Protein AF-S0GG63-F1 (afdb_monomer)

Radius of gyration: 18.56 Å; Cα contacts (8 Å, |Δi|>4): 82; chains: 1; bounding box: 42×32×47 Å

pLDDT: mean 86.57, std 8.96, range [47.75, 96.44]

Mean predicted aligned error: 7.06 Å

Solvent-accessible surface area (backbone atoms only — not comparable to full-atom values): 6700 Å² total; per-residue (Å²): 111,64,73,58,54,51,51,45,51,52,54,50,49,48,25,70,75,64,75,51,64,55,73,68,55,46,54,50,44,51,52,50,50,54,54,49,26,67,75,67,76,39,93,46,91,48,82,90,59,28,47,76,47,59,67,91,50,46,56,63,51,26,30,55,51,26,53,51,50,50,52,48,28,72,76,68,67,54,81,69,92,46,59,68,61,48,52,45,63,62,40,39,39,64,77,59,55,71,68,61,46,48,55,34,25,72,50,50,72,69,39,60,77,68,76,105

Sequence (116 aa):
MDVLCDEIKRLRGMREESGCLSRSNERKLKVCKLRLQGLLGAVVLFPEDRLHIPAKEHMQLAFYMGELNNRLKEHFGEINDGKLLALLFDIFEFEVSRGTFLRYYYMSEDEKENGK

Structure (mmCIF, N/CA/C/O backbone):
data_AF-S0GG63-F1
#
_entry.id   AF-S0GG63-F1
#
loop_
_atom_site.group_PDB
_atom_site.id
_atom_site.type_symbol
_atom_site.label_atom_id
_atom_site.label_alt_id
_atom_site.label_comp_id
_atom_site.label_asym_id
_atom_site.label_entity_id
_atom_site.label_seq_id
_atom_site.pdbx_PDB_ins_code
_atom_site.Cartn_x
_atom_site.Cartn_y
_atom_site.Cartn_z
_atom_site.occupancy
_atom_site.B_iso_or_equiv
_atom_site.auth_seq_id
_atom_site.auth_comp_id
_atom_site.auth_asym_id
_atom_site.auth_atom_id
_atom_site.pdbx_PDB_model_num
ATOM 1 N N . MET A 1 1 ? -5.701 -17.266 16.339 1.00 79.06 1 MET A N 1
ATOM 2 C CA . MET A 1 1 ? -5.761 -16.260 15.257 1.00 79.06 1 MET A CA 1
ATOM 3 C C . MET A 1 1 ? -7.156 -15.666 15.171 1.00 79.06 1 MET A C 1
ATOM 5 O O . MET A 1 1 ? -7.266 -14.451 15.206 1.00 79.06 1 MET A O 1
ATOM 9 N N . ASP A 1 2 ? -8.200 -16.495 15.199 1.00 86.31 2 ASP A N 1
ATOM 10 C CA . ASP A 1 2 ? -9.603 -16.063 15.063 1.00 86.31 2 ASP A CA 1
ATOM 11 C C . ASP A 1 2 ? -10.025 -14.996 16.078 1.00 86.31 2 ASP A C 1
ATOM 13 O O . ASP A 1 2 ? -10.445 -13.918 15.680 1.00 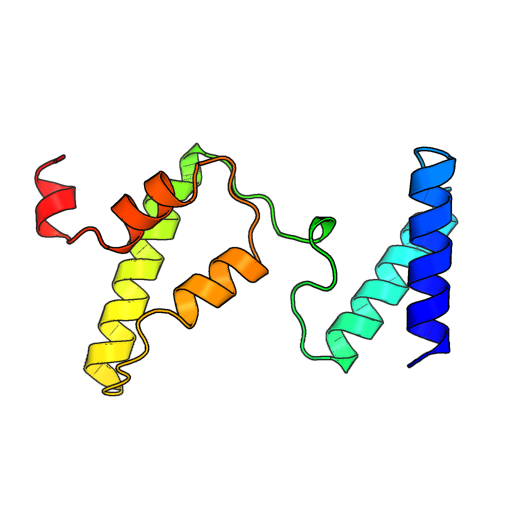86.31 2 ASP A O 1
ATOM 17 N N . VAL A 1 3 ? -9.739 -15.199 17.369 1.00 91.06 3 VAL A N 1
ATOM 18 C CA . VAL A 1 3 ? -10.027 -14.207 18.430 1.00 91.06 3 VAL A CA 1
ATOM 19 C C . VAL A 1 3 ? -9.389 -12.834 18.155 1.00 91.06 3 VAL A C 1
ATOM 21 O O . VAL A 1 3 ? -9.965 -11.796 18.471 1.00 91.06 3 VAL A O 1
ATOM 24 N N . LEU A 1 4 ? -8.189 -12.810 17.563 1.00 92.56 4 LEU A N 1
ATOM 25 C CA . LEU A 1 4 ? -7.495 -11.567 17.219 1.00 92.56 4 LEU A CA 1
ATOM 26 C C . LEU A 1 4 ? -8.156 -10.883 16.017 1.00 92.56 4 LEU A C 1
ATOM 28 O O . LEU A 1 4 ? -8.351 -9.669 16.034 1.00 92.56 4 LEU A O 1
ATOM 32 N N . CYS A 1 5 ? -8.513 -11.660 14.994 1.00 91.50 5 CYS A N 1
ATOM 33 C CA . CYS A 1 5 ? -9.220 -11.173 13.814 1.00 91.50 5 CYS A CA 1
ATOM 34 C C . CYS A 1 5 ? -10.611 -10.632 14.170 1.00 91.50 5 CYS A C 1
ATOM 36 O O . CYS A 1 5 ? -10.987 -9.566 13.685 1.00 91.50 5 CYS A O 1
ATOM 38 N N . ASP A 1 6 ? -11.347 -11.321 15.040 1.00 94.69 6 ASP A N 1
ATOM 39 C CA . ASP A 1 6 ? -12.683 -10.918 15.482 1.00 94.69 6 ASP A CA 1
ATOM 40 C C . ASP A 1 6 ? -12.637 -9.624 16.293 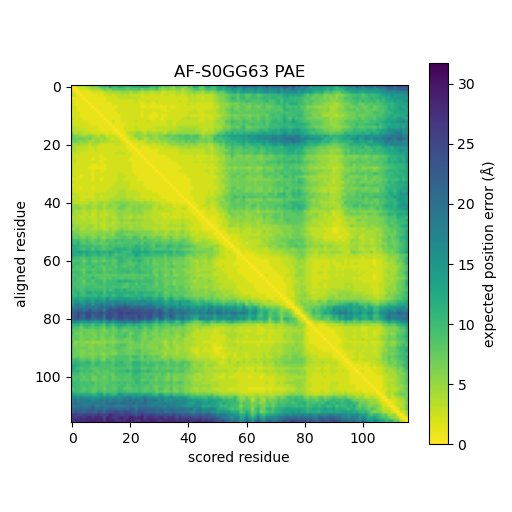1.00 94.69 6 ASP A C 1
ATOM 42 O O . ASP A 1 6 ? -13.441 -8.721 16.064 1.00 94.69 6 ASP A O 1
ATOM 46 N N . GLU A 1 7 ? -11.643 -9.471 17.170 1.00 96.00 7 GLU A N 1
ATOM 47 C CA . GLU A 1 7 ? -11.468 -8.231 17.926 1.00 96.00 7 GLU A CA 1
ATOM 48 C C . GLU A 1 7 ? -11.112 -7.046 17.016 1.00 96.00 7 GLU A C 1
ATOM 50 O O . GLU A 1 7 ? -11.627 -5.943 17.206 1.00 96.00 7 GLU A O 1
ATOM 55 N N . ILE A 1 8 ? -10.279 -7.261 15.992 1.00 95.19 8 ILE A N 1
ATOM 56 C CA . ILE A 1 8 ? -9.979 -6.233 14.986 1.00 95.19 8 ILE A CA 1
ATOM 57 C C . ILE A 1 8 ? -11.242 -5.858 14.208 1.00 95.19 8 ILE A C 1
ATOM 59 O O . ILE A 1 8 ? -11.515 -4.668 14.051 1.00 95.19 8 ILE A O 1
ATOM 63 N N . LYS A 1 9 ? -12.025 -6.840 13.740 1.00 94.56 9 LYS A N 1
ATOM 64 C CA . LYS A 1 9 ? -13.288 -6.597 13.024 1.00 94.56 9 LYS A CA 1
ATOM 65 C C . LYS A 1 9 ? -14.273 -5.817 13.888 1.00 94.56 9 LYS A C 1
ATOM 67 O O . LYS A 1 9 ? -14.814 -4.822 13.422 1.00 94.56 9 LYS A O 1
ATOM 72 N N . ARG A 1 10 ? -14.440 -6.206 15.155 1.00 95.88 10 ARG A N 1
ATOM 73 C CA . ARG A 1 10 ? -15.307 -5.517 16.120 1.00 95.88 10 ARG A CA 1
ATOM 74 C C . ARG A 1 10 ? -14.898 -4.055 16.295 1.00 95.88 10 ARG A C 1
ATOM 76 O O . ARG A 1 10 ? -15.738 -3.169 16.202 1.00 95.88 10 ARG A O 1
ATOM 83 N N . LEU A 1 11 ? -13.610 -3.789 16.520 1.00 96.00 11 LEU A N 1
ATOM 84 C CA . LEU A 1 11 ? -13.095 -2.428 16.698 1.00 96.00 11 LEU A CA 1
ATOM 85 C C . LEU A 1 11 ? -13.201 -1.587 15.416 1.00 96.00 11 LEU A C 1
ATOM 87 O O . LEU A 1 11 ? -13.491 -0.397 15.499 1.00 96.00 11 LEU A O 1
ATOM 91 N N . ARG A 1 12 ? -12.992 -2.182 14.235 1.00 94.44 12 ARG A N 1
ATOM 92 C CA . ARG A 1 12 ? -13.200 -1.495 12.949 1.00 94.44 12 ARG A CA 1
ATOM 93 C C . ARG A 1 12 ? -14.677 -1.162 12.728 1.00 94.44 12 ARG A C 1
ATOM 95 O O . ARG A 1 12 ? -14.969 -0.008 12.446 1.00 94.44 12 ARG A O 1
ATOM 102 N N . GLY A 1 13 ? -15.582 -2.109 12.978 1.00 94.06 13 GLY A N 1
ATOM 103 C CA . GLY A 1 13 ? -17.030 -1.891 12.889 1.00 94.06 13 GLY A CA 1
ATOM 104 C C . GLY A 1 13 ? -17.514 -0.783 13.825 1.00 94.06 13 GLY A C 1
ATOM 105 O O . GLY A 1 13 ? -18.192 0.136 13.388 1.00 94.06 13 GLY A O 1
ATOM 106 N N . MET A 1 14 ? -17.047 -0.766 15.080 1.00 95.00 14 MET A N 1
ATOM 107 C CA . MET A 1 14 ? -17.351 0.333 16.009 1.00 95.00 14 MET A CA 1
ATOM 108 C C . MET A 1 14 ? -16.924 1.707 15.465 1.00 95.00 14 MET A C 1
ATOM 110 O O . MET A 1 14 ? -17.629 2.696 15.658 1.00 95.00 14 MET A O 1
ATOM 114 N N . ARG A 1 15 ? -15.762 1.782 14.798 1.00 93.31 15 ARG A N 1
ATOM 115 C CA . ARG A 1 15 ? -15.268 3.020 14.177 1.00 93.31 15 ARG A CA 1
ATOM 116 C C . ARG A 1 15 ? -16.134 3.441 12.993 1.00 93.31 15 ARG A C 1
ATOM 118 O O . ARG A 1 15 ? -16.370 4.630 12.829 1.00 93.31 15 ARG A O 1
ATOM 125 N N . GLU A 1 16 ? -16.565 2.487 12.176 1.00 91.62 16 GLU A N 1
ATOM 126 C CA . GLU A 1 16 ? -17.435 2.728 11.019 1.00 91.62 16 GLU A CA 1
ATOM 127 C C . GLU A 1 16 ? -18.826 3.210 11.456 1.00 91.62 16 GLU A C 1
ATOM 129 O O . GLU A 1 16 ? -19.346 4.163 10.887 1.00 91.62 16 GLU A O 1
ATOM 134 N N . GLU A 1 17 ? -19.387 2.623 12.515 1.00 92.81 17 GLU A N 1
ATOM 135 C CA . GLU A 1 17 ? -20.697 2.995 13.065 1.00 92.81 17 GLU A CA 1
ATOM 136 C C . GLU A 1 17 ? -20.686 4.361 13.766 1.00 92.81 17 GLU A C 1
ATOM 138 O O . GLU A 1 17 ? -21.607 5.158 13.601 1.00 92.81 17 GLU A O 1
ATOM 143 N N . SER A 1 18 ? -19.657 4.635 14.574 1.00 90.62 18 SER A N 1
ATOM 144 C CA . SER A 1 18 ? -19.599 5.836 15.427 1.00 90.62 18 SER A CA 1
ATOM 145 C C . SER A 1 18 ? -18.767 6.980 14.834 1.00 90.62 18 SER A C 1
ATOM 147 O O . SER A 1 18 ? -18.670 8.047 15.437 1.00 90.62 18 SER A O 1
ATOM 149 N N . GLY A 1 19 ? -18.100 6.764 13.697 1.00 90.12 19 GLY A N 1
ATOM 150 C CA . GLY A 1 19 ? -17.159 7.700 13.068 1.00 90.12 19 GLY A CA 1
ATOM 151 C C . GLY A 1 19 ? -15.810 7.841 13.789 1.00 90.12 19 GLY A C 1
ATOM 152 O O . GLY A 1 19 ? -14.816 8.229 13.177 1.00 90.12 19 GLY A O 1
ATOM 153 N N . CYS A 1 20 ? -15.733 7.505 15.079 1.00 90.75 20 CYS A N 1
ATOM 154 C CA . CYS A 1 20 ? -14.501 7.538 15.862 1.00 90.75 20 CYS A CA 1
ATOM 155 C C . CYS A 1 20 ? -14.433 6.399 16.888 1.00 90.75 20 CYS A C 1
ATOM 157 O O . CYS A 1 20 ? -15.434 5.780 17.248 1.00 90.75 20 CYS A O 1
ATOM 159 N N . LEU A 1 21 ? -13.222 6.118 17.372 1.00 93.25 21 LEU A N 1
ATOM 160 C CA . LEU A 1 21 ? -12.994 5.215 18.495 1.00 93.25 21 LEU A CA 1
ATOM 161 C C . LEU A 1 21 ? -12.554 6.006 19.721 1.00 93.25 21 LEU A C 1
ATOM 163 O O . LEU A 1 21 ? -11.916 7.052 19.627 1.00 93.25 21 LEU A O 1
ATOM 167 N N . SER A 1 22 ? -12.835 5.464 20.906 1.00 94.56 22 SER A N 1
ATOM 168 C CA . SER A 1 22 ? -12.180 5.954 22.116 1.00 94.56 22 SER A CA 1
ATOM 169 C C . SER A 1 22 ? -10.666 5.737 22.011 1.00 94.56 22 SER A C 1
ATOM 171 O O . SER A 1 22 ? -10.216 4.735 21.453 1.00 94.56 22 SER A O 1
ATOM 173 N N . ARG A 1 23 ? -9.863 6.614 22.628 1.00 95.50 23 ARG A N 1
ATOM 174 C CA . ARG A 1 23 ? -8.387 6.495 22.643 1.00 95.50 23 ARG A CA 1
ATOM 175 C C . ARG A 1 23 ? -7.896 5.109 23.083 1.00 95.50 23 ARG A C 1
ATOM 177 O O . ARG A 1 23 ? -6.895 4.602 22.581 1.00 95.50 23 ARG A O 1
ATOM 184 N N . SER A 1 24 ? -8.600 4.489 24.033 1.00 95.38 24 SER A N 1
ATOM 185 C CA . SER A 1 24 ? -8.295 3.132 24.504 1.00 95.38 24 SER A CA 1
ATOM 186 C C . SER A 1 24 ? -8.517 2.092 23.401 1.00 95.38 24 SER A C 1
ATOM 188 O O . SER A 1 24 ? -7.644 1.262 23.141 1.00 95.38 24 SER A O 1
ATOM 190 N N . ASN A 1 25 ? -9.646 2.183 22.696 1.00 95.88 25 ASN A N 1
ATOM 191 C CA . ASN A 1 25 ? -9.976 1.290 21.589 1.00 95.88 25 ASN A CA 1
ATOM 192 C C . ASN A 1 25 ? -9.072 1.509 20.371 1.00 95.88 25 ASN A C 1
ATOM 194 O O . ASN A 1 25 ? -8.694 0.530 19.736 1.00 95.88 25 ASN A O 1
ATOM 198 N N . GLU A 1 26 ? -8.654 2.742 20.079 1.00 94.94 26 GLU A N 1
ATOM 199 C CA . GLU A 1 26 ? -7.647 3.020 19.044 1.00 94.94 26 GLU A CA 1
ATOM 200 C C . GLU A 1 26 ? -6.313 2.349 19.369 1.00 94.94 26 GLU A C 1
ATOM 202 O O . GLU A 1 26 ? -5.731 1.655 18.532 1.00 94.94 26 GLU A O 1
ATOM 207 N N . ARG A 1 27 ? -5.841 2.500 20.613 1.00 95.81 27 ARG A N 1
ATOM 208 C CA . ARG A 1 27 ? -4.607 1.854 21.066 1.00 95.81 27 ARG A CA 1
ATOM 209 C C . ARG A 1 27 ? -4.725 0.335 20.994 1.00 95.81 27 ARG A C 1
ATOM 211 O O . ARG A 1 27 ? -3.789 -0.321 20.539 1.00 95.81 27 ARG A O 1
ATOM 218 N N . LYS A 1 28 ? -5.871 -0.220 21.399 1.00 96.44 28 LYS A N 1
ATOM 219 C CA . LYS A 1 28 ? -6.151 -1.657 21.308 1.00 96.44 28 LYS A CA 1
ATOM 220 C C . LYS A 1 28 ? -6.131 -2.133 19.856 1.00 96.44 28 LYS A C 1
ATOM 222 O O . LYS A 1 28 ? -5.427 -3.091 19.554 1.00 96.44 28 LYS A O 1
ATOM 227 N N . LEU A 1 29 ? -6.812 -1.422 18.956 1.00 95.06 29 LEU A N 1
ATOM 228 C CA . 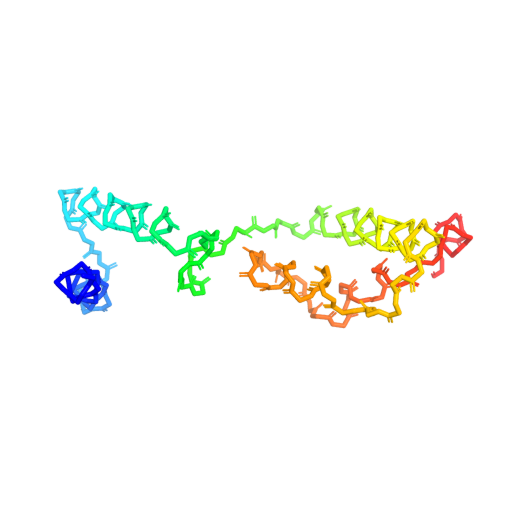LEU A 1 29 ? -6.844 -1.729 17.526 1.00 95.06 29 LEU A CA 1
ATOM 229 C C . LEU A 1 29 ? -5.433 -1.729 16.930 1.00 95.06 29 LEU A C 1
ATOM 231 O O . LEU A 1 29 ? -5.058 -2.687 16.258 1.00 95.06 29 LEU A O 1
ATOM 235 N N . LYS A 1 30 ? -4.622 -0.709 17.237 1.00 93.25 30 LYS A N 1
ATOM 236 C CA . LYS A 1 30 ? -3.229 -0.617 16.780 1.00 93.25 30 LYS A CA 1
ATOM 237 C C . LYS A 1 30 ? -2.388 -1.807 17.250 1.00 93.25 30 LYS A C 1
ATOM 239 O O . LYS A 1 30 ? -1.686 -2.411 16.446 1.00 93.25 30 LYS A O 1
ATOM 244 N N . VAL A 1 31 ? -2.472 -2.170 18.532 1.00 95.38 31 VAL A N 1
ATOM 245 C CA . VAL A 1 31 ? -1.730 -3.315 19.091 1.00 95.38 31 VAL A CA 1
ATOM 246 C C . VAL A 1 31 ? -2.178 -4.631 18.454 1.00 95.38 31 VAL A C 1
ATOM 248 O O . VAL A 1 31 ? -1.338 -5.458 18.100 1.00 95.38 31 VAL A O 1
ATOM 251 N N . CYS A 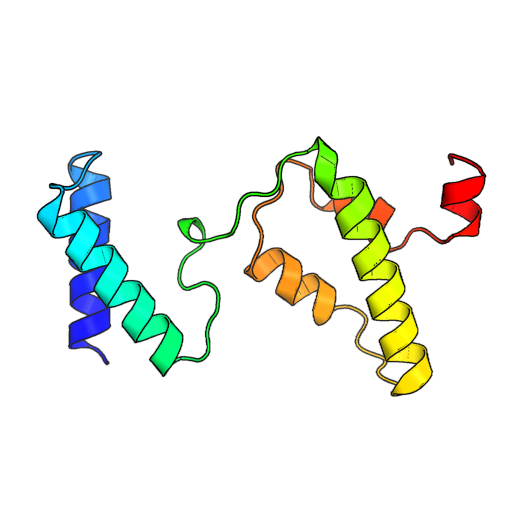1 32 ? -3.485 -4.824 18.272 1.00 94.75 32 CYS A N 1
ATOM 252 C CA . CYS A 1 32 ? -4.019 -6.018 17.627 1.00 94.75 32 CYS A CA 1
ATOM 253 C C . CYS A 1 32 ? -3.544 -6.141 16.172 1.00 94.75 32 CYS A C 1
ATOM 255 O O . CYS A 1 32 ? -3.083 -7.214 15.784 1.00 94.75 32 CYS A O 1
ATOM 257 N N . LYS A 1 33 ? -3.591 -5.048 15.395 1.00 93.38 33 LYS A N 1
ATOM 258 C CA . LYS A 1 33 ? -3.087 -5.009 14.014 1.00 93.38 33 LYS A CA 1
ATOM 259 C C . LYS A 1 33 ? -1.591 -5.327 13.945 1.00 93.38 33 LYS A C 1
ATOM 261 O O . LYS A 1 33 ? -1.216 -6.224 13.202 1.00 93.38 33 LYS A O 1
ATOM 266 N N . LEU A 1 34 ? -0.761 -4.696 14.781 1.00 92.19 34 LEU A N 1
ATOM 267 C CA . LEU A 1 34 ? 0.686 -4.968 14.833 1.00 92.19 34 LEU A CA 1
ATOM 268 C C . LEU A 1 34 ? 0.993 -6.437 15.145 1.00 92.19 34 LEU A C 1
ATOM 270 O O . LEU A 1 34 ? 1.861 -7.049 14.525 1.00 92.19 34 LEU A O 1
ATOM 274 N N . ARG A 1 35 ? 0.255 -7.032 16.089 1.00 94.38 35 ARG A N 1
ATOM 275 C CA . ARG A 1 35 ? 0.410 -8.452 16.414 1.00 94.38 35 ARG A CA 1
ATOM 276 C C . ARG A 1 35 ? 0.025 -9.346 15.236 1.00 94.38 35 ARG A C 1
ATOM 278 O O . ARG A 1 35 ? 0.715 -10.327 14.980 1.00 94.38 35 ARG A O 1
ATOM 285 N N . LEU A 1 36 ? -1.060 -9.022 14.535 1.00 93.31 36 LEU A N 1
ATOM 286 C CA . LEU A 1 36 ? -1.509 -9.793 13.380 1.00 93.31 36 LEU A CA 1
ATOM 287 C C . LEU A 1 36 ? -0.538 -9.660 12.192 1.00 93.31 36 LEU A C 1
ATOM 289 O O . LEU A 1 36 ? -0.222 -10.670 11.574 1.00 93.31 36 LEU A O 1
ATOM 293 N N . GLN A 1 37 ? 0.002 -8.463 11.936 1.00 91.75 37 GLN A N 1
ATOM 294 C CA . GLN A 1 37 ? 1.068 -8.226 10.949 1.00 91.75 37 GLN A CA 1
ATOM 295 C C . GLN A 1 37 ? 2.277 -9.126 11.211 1.00 91.75 37 GLN A C 1
ATOM 297 O O . GLN A 1 37 ? 2.711 -9.845 10.314 1.00 91.75 37 GLN A O 1
ATOM 302 N N . GLY A 1 38 ? 2.769 -9.155 12.456 1.00 91.62 38 GLY A N 1
ATOM 303 C CA . GLY A 1 38 ? 3.905 -9.998 12.837 1.00 91.62 38 GLY A CA 1
ATOM 304 C C . GLY A 1 38 ? 3.637 -11.497 12.674 1.00 91.62 38 GLY A C 1
ATOM 305 O O . GLY A 1 38 ? 4.527 -12.232 12.261 1.00 91.62 38 GLY A O 1
ATOM 306 N N . LEU A 1 39 ? 2.410 -11.954 12.949 1.00 93.12 39 LEU A N 1
ATOM 307 C CA . LEU A 1 39 ? 2.027 -13.362 12.775 1.00 93.12 39 LEU A CA 1
ATOM 308 C C . LEU A 1 39 ? 1.882 -13.768 11.304 1.00 93.12 39 LEU A C 1
ATOM 310 O O . LEU A 1 39 ? 2.133 -14.923 10.974 1.00 93.12 39 LEU A O 1
ATOM 314 N N . LEU A 1 40 ? 1.466 -12.844 10.437 1.00 89.88 40 LEU A N 1
ATOM 315 C CA . LEU A 1 40 ? 1.261 -13.103 9.009 1.00 89.88 40 LEU A CA 1
ATOM 316 C C . LEU A 1 40 ? 2.485 -12.774 8.145 1.00 89.88 40 LEU A C 1
ATOM 318 O O . LEU A 1 40 ? 2.486 -13.098 6.962 1.00 89.88 40 LEU A O 1
ATOM 322 N N . GLY A 1 41 ? 3.496 -12.096 8.695 1.00 87.06 41 GLY A N 1
ATOM 323 C CA . GLY A 1 41 ? 4.574 -11.509 7.895 1.00 87.06 41 GLY A CA 1
ATOM 324 C C . GLY A 1 41 ? 4.070 -10.442 6.913 1.00 87.06 41 GLY A C 1
ATOM 325 O O . GLY A 1 41 ? 4.695 -10.210 5.883 1.00 87.06 41 GLY A O 1
ATOM 326 N N . ALA A 1 42 ? 2.925 -9.819 7.205 1.00 85.50 42 ALA A N 1
ATOM 327 C CA . ALA A 1 42 ? 2.264 -8.863 6.323 1.00 85.50 42 ALA A CA 1
ATOM 328 C C . ALA A 1 42 ? 2.586 -7.421 6.732 1.00 85.50 42 ALA A C 1
ATOM 330 O O . ALA A 1 42 ? 2.521 -7.076 7.912 1.00 85.50 42 ALA A O 1
ATOM 331 N N . VAL A 1 43 ? 2.874 -6.564 5.751 1.00 85.25 43 VAL A N 1
ATOM 332 C CA . VAL A 1 43 ? 3.090 -5.122 5.974 1.00 85.25 43 VAL A CA 1
ATOM 333 C C . VAL A 1 43 ? 1.755 -4.382 6.089 1.00 85.25 43 VAL A C 1
ATOM 335 O O . VAL A 1 43 ? 1.585 -3.545 6.970 1.00 85.25 43 VAL A O 1
ATOM 338 N N . VAL A 1 44 ? 0.772 -4.738 5.260 1.00 88.50 44 VAL A N 1
ATOM 339 C CA . VAL A 1 44 ? -0.573 -4.146 5.245 1.00 88.50 44 VAL A CA 1
ATOM 340 C C . VAL A 1 44 ? -1.606 -5.239 5.505 1.00 88.50 44 VAL A C 1
ATOM 342 O O . VAL A 1 44 ? -1.521 -6.323 4.935 1.00 88.50 44 VAL A O 1
ATOM 345 N N . LEU A 1 45 ? -2.569 -4.964 6.390 1.00 87.81 45 LEU A N 1
ATOM 346 C CA . LEU A 1 45 ? -3.674 -5.886 6.695 1.00 87.81 45 LEU A CA 1
ATOM 347 C C . LEU A 1 45 ? -4.981 -5.481 6.016 1.00 87.81 45 LEU A C 1
ATOM 349 O O . LEU A 1 45 ? -5.763 -6.343 5.624 1.00 87.81 45 LEU A O 1
ATOM 353 N N . PHE A 1 46 ? -5.227 -4.177 5.904 1.00 87.56 46 PHE A N 1
ATOM 354 C CA . PHE A 1 46 ? -6.435 -3.615 5.311 1.00 87.56 46 PHE A CA 1
ATOM 355 C C . PHE A 1 46 ? -6.074 -2.429 4.408 1.00 87.56 46 PHE A C 1
ATOM 357 O O . PHE A 1 46 ? -5.048 -1.794 4.657 1.00 87.56 46 PHE A O 1
ATOM 364 N N . PRO A 1 47 ? -6.893 -2.094 3.392 1.00 85.00 47 PRO A N 1
ATOM 365 C CA . PRO A 1 47 ? -6.604 -0.985 2.483 1.00 85.00 47 PRO A CA 1
ATOM 366 C C . PRO A 1 47 ? -6.335 0.344 3.196 1.00 85.00 47 PRO A C 1
ATOM 368 O O . PRO A 1 47 ? -5.436 1.066 2.789 1.00 85.00 47 PRO A O 1
ATOM 371 N N . GLU A 1 48 ? -7.036 0.637 4.294 1.00 86.00 48 GLU A N 1
ATOM 372 C CA . GLU A 1 48 ? -6.823 1.872 5.058 1.00 86.00 48 GLU A CA 1
ATOM 373 C C . GLU A 1 48 ? -5.522 1.906 5.883 1.00 86.00 48 GLU A C 1
ATOM 375 O O . GLU A 1 48 ? -5.212 2.925 6.492 1.00 86.00 48 GLU A O 1
ATOM 380 N N . ASP A 1 49 ? -4.794 0.788 5.970 1.00 87.25 49 ASP A N 1
ATOM 381 C CA . ASP A 1 49 ? -3.474 0.730 6.610 1.00 87.25 49 ASP A CA 1
ATOM 382 C C . ASP A 1 49 ? -2.336 0.965 5.610 1.00 87.25 49 ASP A C 1
ATOM 384 O O . ASP A 1 49 ? -1.165 0.925 5.998 1.00 87.25 49 ASP A O 1
ATOM 388 N N . ARG A 1 50 ? -2.660 1.175 4.328 1.00 90.75 50 ARG A N 1
ATOM 389 C CA . ARG A 1 50 ? -1.665 1.511 3.315 1.00 90.75 50 ARG A CA 1
ATOM 390 C C . ARG A 1 50 ? -0.978 2.823 3.660 1.00 90.75 50 ARG A C 1
ATOM 392 O O . ARG A 1 50 ? -1.568 3.751 4.210 1.00 90.75 50 ARG A O 1
ATOM 399 N N . LEU A 1 51 ? 0.302 2.890 3.326 1.00 88.44 51 LEU A N 1
ATOM 400 C CA . LEU A 1 51 ? 1.097 4.087 3.531 1.00 88.44 51 LEU A CA 1
ATOM 401 C C . LEU A 1 51 ? 0.745 5.103 2.448 1.00 88.44 51 LEU A C 1
ATOM 403 O O . LEU A 1 51 ? 0.945 4.853 1.260 1.00 88.44 51 LEU A O 1
ATOM 407 N N . HIS A 1 52 ? 0.220 6.246 2.869 1.00 90.06 52 HIS A N 1
ATOM 408 C CA . HIS A 1 52 ? -0.095 7.333 1.961 1.00 90.06 52 HIS A CA 1
ATOM 409 C C . HIS A 1 52 ? 1.192 7.972 1.433 1.00 90.06 52 HIS A C 1
ATOM 411 O O . HIS A 1 52 ? 2.018 8.445 2.217 1.00 90.06 52 HIS A O 1
ATOM 417 N N . ILE A 1 53 ? 1.342 8.008 0.110 1.00 86.94 53 ILE A N 1
ATOM 418 C CA . ILE A 1 53 ? 2.423 8.741 -0.546 1.00 86.94 53 ILE A CA 1
ATOM 419 C C . ILE A 1 53 ? 1.834 10.023 -1.151 1.00 86.94 53 ILE A C 1
ATOM 421 O O . ILE A 1 53 ? 0.855 9.926 -1.893 1.00 86.94 53 ILE A O 1
ATOM 425 N N . PRO A 1 54 ? 2.417 11.208 -0.903 1.00 85.25 54 PRO A N 1
ATOM 426 C CA . PRO A 1 54 ? 1.976 12.453 -1.533 1.00 85.25 54 PRO A CA 1
ATOM 427 C C . PRO A 1 54 ? 2.315 12.513 -3.032 1.00 85.25 54 PRO A C 1
ATOM 429 O O . PRO A 1 54 ? 3.375 12.040 -3.445 1.00 85.25 54 PRO A O 1
ATOM 432 N N . ALA A 1 55 ? 1.496 13.201 -3.835 1.00 85.00 55 ALA A N 1
ATOM 433 C CA . ALA A 1 55 ? 1.684 13.359 -5.287 1.00 85.00 55 ALA A CA 1
ATOM 434 C C . ALA A 1 55 ? 3.093 13.809 -5.709 1.00 85.00 55 ALA A C 1
ATOM 436 O O . ALA A 1 55 ? 3.641 13.330 -6.704 1.00 85.00 55 ALA A O 1
ATOM 437 N N . LYS A 1 56 ? 3.711 14.698 -4.924 1.00 86.19 56 LYS A N 1
ATOM 438 C CA . LYS A 1 56 ? 5.058 15.235 -5.187 1.00 86.19 56 LYS A CA 1
ATOM 439 C C . LYS A 1 56 ? 6.167 14.169 -5.145 1.00 86.19 56 LYS A C 1
ATOM 441 O O . LYS A 1 56 ? 7.223 14.378 -5.728 1.00 86.19 56 LYS A O 1
ATOM 446 N N . GLU A 1 57 ? 5.942 13.052 -4.451 1.00 86.38 57 GLU A N 1
ATOM 447 C CA . GLU A 1 57 ? 6.921 11.971 -4.265 1.00 86.38 57 GLU A CA 1
ATOM 448 C C . GLU A 1 57 ? 6.700 10.808 -5.249 1.00 86.38 57 GLU A C 1
ATOM 450 O O . GLU A 1 57 ? 7.590 9.978 -5.433 1.00 86.38 57 GLU A O 1
ATOM 455 N N . HIS A 1 58 ? 5.547 10.751 -5.931 1.00 84.50 58 HIS A N 1
ATOM 456 C CA . HIS A 1 58 ? 5.176 9.613 -6.785 1.00 84.50 58 HIS A CA 1
ATOM 457 C C . HIS A 1 58 ? 6.096 9.409 -7.966 1.00 84.50 58 HIS A C 1
ATOM 459 O O . HIS A 1 58 ? 6.481 8.275 -8.221 1.00 84.50 58 HIS A O 1
ATOM 465 N N . MET A 1 59 ? 6.432 10.479 -8.689 1.00 84.75 59 MET A N 1
ATOM 466 C CA . MET A 1 59 ? 7.262 10.372 -9.889 1.00 84.75 59 MET A CA 1
ATOM 467 C C . MET A 1 59 ? 8.621 9.763 -9.546 1.00 84.75 59 MET A C 1
ATOM 469 O O . MET A 1 59 ? 9.051 8.801 -10.175 1.00 84.75 59 MET A O 1
ATOM 473 N N . GLN A 1 60 ? 9.269 10.296 -8.511 1.00 87.31 60 GLN A N 1
ATOM 474 C CA . GLN A 1 60 ? 10.586 9.843 -8.089 1.00 87.31 60 GLN A CA 1
ATOM 475 C C . GLN A 1 60 ? 10.541 8.410 -7.540 1.00 87.31 60 GLN A C 1
ATOM 477 O O . GLN A 1 60 ? 11.397 7.596 -7.878 1.00 87.31 60 GLN A O 1
ATOM 482 N N . LEU A 1 61 ? 9.520 8.075 -6.745 1.00 88.81 61 LEU A N 1
ATOM 483 C CA . LEU A 1 61 ? 9.340 6.725 -6.215 1.00 88.81 61 LEU A CA 1
ATOM 484 C C . LEU A 1 61 ? 9.059 5.700 -7.322 1.00 88.81 61 LEU A C 1
ATOM 486 O O . LEU A 1 61 ? 9.693 4.649 -7.347 1.00 88.81 61 LEU A O 1
ATOM 490 N N . ALA A 1 62 ? 8.132 5.996 -8.237 1.00 88.88 62 ALA A N 1
ATOM 491 C CA . ALA A 1 62 ? 7.802 5.125 -9.363 1.00 88.88 62 ALA A CA 1
ATOM 492 C C . ALA A 1 62 ? 9.043 4.838 -10.209 1.00 88.88 62 ALA A C 1
ATOM 494 O O . ALA A 1 62 ? 9.319 3.682 -10.517 1.00 88.88 62 ALA A O 1
ATOM 495 N N . PHE A 1 63 ? 9.823 5.882 -10.489 1.00 87.94 63 PHE A N 1
ATOM 496 C CA . PHE A 1 63 ? 11.052 5.788 -11.256 1.00 87.94 63 PHE A CA 1
ATOM 497 C C . PHE A 1 63 ? 12.098 4.880 -10.594 1.00 87.94 63 PHE A C 1
ATOM 499 O O . PHE A 1 63 ? 12.522 3.892 -11.189 1.00 87.94 63 PHE A O 1
ATOM 506 N N . TYR A 1 64 ? 12.465 5.151 -9.335 1.00 88.69 64 TYR A N 1
ATOM 507 C CA . TYR A 1 64 ? 13.456 4.332 -8.623 1.00 88.69 64 TYR A CA 1
ATOM 508 C C . TYR A 1 64 ? 13.024 2.874 -8.486 1.00 88.69 64 TYR A C 1
ATOM 510 O O . TYR A 1 64 ? 13.851 1.965 -8.511 1.00 88.69 64 TYR A O 1
ATOM 518 N N . MET A 1 65 ? 11.724 2.634 -8.338 1.00 89.00 65 MET A N 1
ATOM 519 C CA . MET A 1 65 ? 11.202 1.277 -8.268 1.00 89.00 65 MET A CA 1
ATOM 520 C C . MET A 1 65 ? 11.249 0.569 -9.624 1.00 89.00 65 MET A C 1
ATOM 522 O O . MET A 1 65 ? 11.514 -0.632 -9.659 1.00 89.00 65 MET A O 1
ATOM 526 N N . GLY A 1 66 ? 11.030 1.291 -10.723 1.00 88.94 66 GLY A N 1
ATOM 527 C CA . GLY A 1 66 ? 11.239 0.795 -12.082 1.00 88.94 66 GLY A CA 1
ATOM 528 C C . GLY A 1 66 ? 12.694 0.407 -12.335 1.00 88.94 66 GLY A C 1
ATOM 529 O O . GLY A 1 66 ? 12.982 -0.705 -12.778 1.00 88.94 66 GLY A O 1
ATOM 530 N N . GLU A 1 67 ? 13.621 1.285 -11.953 1.00 88.38 67 GLU A N 1
ATOM 531 C CA . GLU A 1 67 ? 15.065 1.051 -12.029 1.00 88.38 67 GLU A CA 1
ATOM 532 C C . GLU A 1 67 ? 15.479 -0.184 -11.209 1.00 88.38 67 GLU A C 1
ATOM 534 O O . GLU A 1 67 ? 16.180 -1.070 -11.705 1.00 88.38 67 GLU A O 1
ATOM 539 N N . LEU A 1 68 ? 14.994 -0.295 -9.968 1.00 87.38 68 LEU A N 1
ATOM 540 C CA . LEU A 1 68 ? 15.270 -1.438 -9.099 1.00 87.38 68 LEU A CA 1
ATOM 541 C C . LEU A 1 68 ? 14.693 -2.739 -9.668 1.00 87.38 68 LEU A C 1
ATOM 543 O O . LEU A 1 68 ? 15.367 -3.767 -9.640 1.00 87.38 68 LEU A O 1
ATOM 547 N N . ASN A 1 69 ? 13.481 -2.699 -10.224 1.00 87.50 69 ASN A N 1
ATOM 548 C CA . ASN A 1 69 ? 12.881 -3.843 -10.905 1.00 87.50 69 ASN A CA 1
ATOM 549 C C . ASN A 1 69 ? 13.747 -4.304 -12.082 1.00 87.50 69 ASN A C 1
ATOM 551 O O . ASN A 1 69 ? 14.043 -5.490 -12.187 1.00 87.50 69 ASN A O 1
ATOM 555 N N . ASN A 1 70 ? 14.219 -3.382 -12.923 1.00 85.94 70 ASN A N 1
ATOM 556 C CA . ASN A 1 70 ? 15.082 -3.718 -14.056 1.00 85.94 70 ASN A CA 1
ATOM 557 C C . ASN A 1 70 ? 16.416 -4.327 -13.603 1.00 85.94 70 ASN A C 1
ATOM 559 O O . ASN A 1 70 ? 16.795 -5.383 -14.104 1.00 85.94 70 ASN A O 1
ATOM 563 N N . ARG A 1 71 ? 17.062 -3.760 -12.577 1.00 86.31 71 ARG A N 1
ATOM 564 C CA . ARG A 1 71 ? 18.284 -4.340 -11.988 1.00 86.31 71 ARG A CA 1
ATOM 565 C C . ARG A 1 71 ? 18.063 -5.748 -11.442 1.00 86.31 71 ARG A C 1
ATOM 567 O O . ARG A 1 71 ? 18.917 -6.615 -11.609 1.00 86.31 71 ARG A O 1
ATOM 574 N N . LEU A 1 72 ? 16.925 -6.001 -10.792 1.00 83.56 72 LEU A N 1
ATOM 575 C CA . LEU A 1 72 ? 16.584 -7.340 -10.307 1.00 83.56 72 LEU A CA 1
ATOM 576 C C . LEU A 1 72 ? 16.412 -8.334 -11.466 1.00 83.56 72 LEU A C 1
ATOM 578 O O . LEU A 1 72 ? 16.905 -9.458 -11.368 1.00 83.56 72 LEU A O 1
ATOM 582 N N . LYS A 1 73 ? 15.779 -7.924 -12.573 1.00 84.06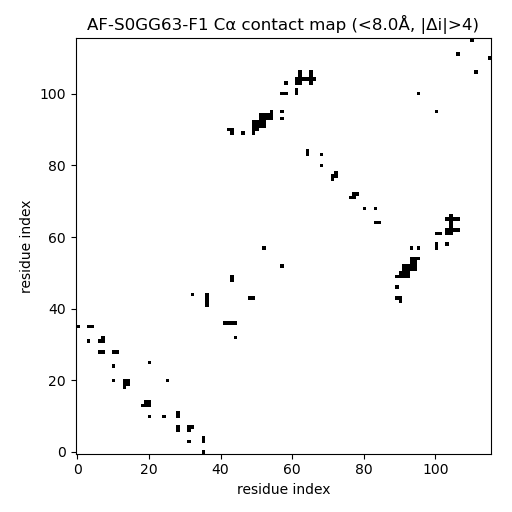 73 LYS A N 1
ATOM 583 C CA . LYS A 1 73 ? 15.666 -8.762 -13.780 1.00 84.06 73 LYS A CA 1
ATOM 584 C C . LYS A 1 73 ? 17.036 -9.087 -14.369 1.00 84.06 73 LYS A C 1
ATOM 586 O O . LYS A 1 73 ? 17.300 -10.245 -14.672 1.00 84.06 73 LYS A O 1
ATOM 591 N N . GLU A 1 74 ? 17.906 -8.087 -14.499 1.00 85.38 74 GLU A N 1
ATOM 592 C CA . GLU A 1 74 ? 19.259 -8.252 -15.046 1.00 85.38 74 GLU A CA 1
ATOM 593 C C . GLU A 1 74 ? 20.115 -9.192 -14.190 1.00 85.38 74 GLU A C 1
ATOM 595 O O . GLU A 1 74 ? 20.795 -10.069 -14.721 1.00 85.38 74 GLU A O 1
ATOM 600 N N . HIS A 1 75 ? 20.061 -9.045 -12.864 1.00 83.56 75 HIS A N 1
ATOM 601 C CA . HIS A 1 75 ? 20.895 -9.828 -11.953 1.00 83.56 75 HIS A CA 1
ATOM 602 C C . HIS A 1 75 ? 20.392 -11.251 -11.701 1.00 83.56 75 HIS A C 1
ATOM 604 O O . HIS A 1 75 ? 21.209 -12.158 -11.545 1.00 83.56 75 HIS A O 1
ATOM 610 N N . PHE A 1 76 ? 19.076 -11.460 -11.628 1.00 80.94 76 PHE A N 1
ATOM 611 C CA . PHE A 1 76 ? 18.496 -12.752 -11.241 1.00 80.94 76 PHE A CA 1
ATOM 612 C C . PHE A 1 76 ? 17.811 -13.493 -12.394 1.00 80.94 76 PHE A C 1
ATOM 614 O O . PHE A 1 76 ? 17.355 -14.619 -12.202 1.00 80.94 76 PHE A O 1
ATOM 621 N N . GLY A 1 77 ? 17.714 -12.887 -13.582 1.00 72.50 77 GLY A N 1
ATOM 622 C CA . GLY A 1 77 ? 16.977 -13.451 -14.716 1.00 72.50 77 GLY A CA 1
ATOM 623 C C . GLY A 1 77 ? 15.475 -13.604 -14.448 1.00 72.50 77 GLY A C 1
ATOM 624 O O . GLY A 1 77 ? 14.801 -14.359 -15.150 1.00 72.50 77 GLY A O 1
ATOM 625 N N . GLU A 1 78 ? 14.933 -12.939 -13.418 1.00 67.44 78 GLU A N 1
ATOM 626 C CA . GLU A 1 78 ? 13.501 -12.989 -13.127 1.00 67.44 78 GLU A CA 1
ATOM 627 C C . GLU A 1 78 ? 12.719 -12.269 -14.234 1.00 67.44 78 GLU A C 1
ATOM 629 O O . GLU A 1 78 ? 12.940 -11.099 -14.513 1.00 67.44 78 GLU A O 1
ATOM 634 N N . ILE A 1 79 ? 11.757 -12.964 -14.844 1.00 61.91 79 ILE A N 1
ATOM 635 C CA . ILE A 1 79 ? 10.927 -12.440 -15.948 1.00 61.91 79 ILE A CA 1
ATOM 636 C C . ILE A 1 79 ? 9.644 -11.764 -15.412 1.00 61.91 79 ILE A C 1
ATOM 638 O O . ILE A 1 79 ? 8.873 -11.158 -16.152 1.00 61.91 79 ILE A O 1
ATOM 642 N N . ASN A 1 80 ? 9.375 -11.867 -14.107 1.00 61.53 80 ASN A N 1
ATOM 643 C CA . ASN A 1 80 ? 8.093 -11.464 -13.530 1.00 61.53 80 ASN A CA 1
ATOM 644 C C . ASN A 1 80 ? 8.014 -9.952 -13.284 1.00 61.53 80 ASN A C 1
ATOM 646 O O . ASN A 1 80 ? 8.166 -9.486 -12.156 1.00 61.53 80 ASN A O 1
ATOM 650 N N . ASP A 1 81 ? 7.666 -9.214 -14.336 1.00 64.19 81 ASP A N 1
ATOM 651 C CA . ASP A 1 81 ? 7.580 -7.747 -14.407 1.00 64.19 81 ASP A CA 1
ATOM 652 C C . ASP A 1 81 ? 6.478 -7.083 -13.546 1.00 64.19 81 ASP A C 1
ATOM 654 O O . ASP A 1 81 ? 6.082 -5.938 -13.754 1.00 64.19 81 ASP A O 1
ATOM 658 N N . GLY A 1 82 ? 5.926 -7.822 -12.584 1.00 71.69 82 GLY A N 1
ATOM 659 C CA . GLY A 1 82 ? 4.755 -7.409 -11.819 1.00 71.69 82 GLY A CA 1
ATOM 660 C C . GLY A 1 82 ? 4.843 -7.650 -10.320 1.00 71.69 82 GLY A 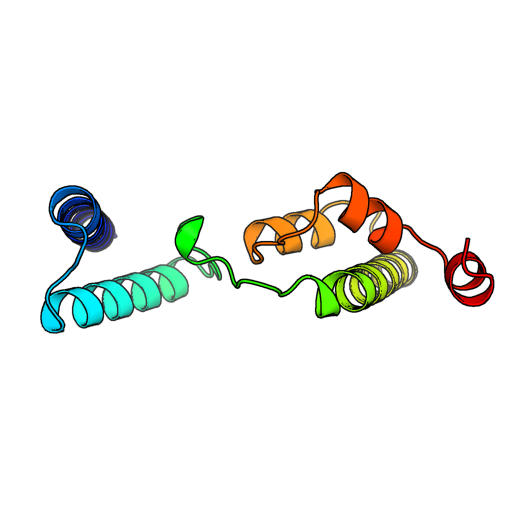C 1
ATOM 661 O O . GLY A 1 82 ? 3.991 -7.135 -9.607 1.00 71.69 82 GLY A O 1
ATOM 662 N N . LYS A 1 83 ? 5.837 -8.391 -9.806 1.00 80.94 83 LYS A N 1
ATOM 663 C CA . LYS A 1 83 ? 5.899 -8.697 -8.363 1.00 80.94 83 LYS A CA 1
ATOM 664 C C . LYS A 1 83 ? 6.184 -7.448 -7.531 1.00 80.94 83 LYS A C 1
ATOM 666 O O . LYS A 1 83 ? 5.440 -7.161 -6.599 1.00 80.94 83 LYS A O 1
ATOM 671 N N . LEU A 1 84 ? 7.227 -6.691 -7.882 1.00 83.62 84 LEU A N 1
ATOM 672 C CA . LEU A 1 84 ? 7.571 -5.462 -7.161 1.00 83.62 84 LEU A CA 1
ATOM 673 C C . LEU A 1 84 ? 6.468 -4.410 -7.313 1.00 83.62 84 LEU A C 1
ATOM 675 O O . LEU A 1 84 ? 6.066 -3.785 -6.337 1.00 83.62 84 LEU A O 1
ATOM 679 N N . LEU A 1 85 ? 5.928 -4.272 -8.524 1.00 87.50 85 LEU A N 1
ATOM 680 C CA . LEU A 1 85 ? 4.813 -3.377 -8.810 1.00 87.50 85 LEU A CA 1
ATOM 681 C C . LEU A 1 85 ? 3.547 -3.733 -8.011 1.00 87.50 85 LEU A C 1
ATOM 683 O O . LEU A 1 85 ? 2.893 -2.844 -7.472 1.00 87.50 85 LEU A O 1
ATOM 687 N N . ALA A 1 86 ? 3.204 -5.020 -7.906 1.00 86.19 86 ALA A N 1
ATOM 688 C CA . ALA A 1 86 ? 2.073 -5.481 -7.103 1.00 86.19 86 ALA A CA 1
ATOM 689 C C . ALA A 1 86 ? 2.291 -5.182 -5.615 1.00 86.19 86 ALA A C 1
ATOM 691 O O . ALA A 1 86 ? 1.424 -4.579 -4.990 1.00 86.19 86 ALA A O 1
ATOM 692 N N . LEU A 1 87 ? 3.479 -5.493 -5.083 1.00 86.25 87 LEU A N 1
ATOM 693 C CA . LEU A 1 87 ? 3.836 -5.185 -3.694 1.00 86.25 87 LEU A CA 1
ATOM 694 C C . LEU A 1 87 ? 3.728 -3.686 -3.388 1.00 86.25 87 LEU A C 1
ATOM 696 O O . LEU A 1 87 ? 3.263 -3.314 -2.313 1.00 86.25 87 LEU A O 1
ATOM 700 N N . LEU A 1 88 ? 4.105 -2.820 -4.332 1.00 88.31 88 LEU A N 1
ATOM 701 C CA . LEU A 1 88 ? 3.948 -1.375 -4.178 1.00 88.31 88 LEU A CA 1
ATOM 702 C C . LEU A 1 88 ? 2.481 -0.977 -4.019 1.00 88.31 88 LEU A C 1
ATOM 704 O O . LEU A 1 88 ? 2.159 -0.250 -3.087 1.00 88.31 88 LEU A O 1
ATOM 708 N N . PHE A 1 89 ? 1.589 -1.465 -4.882 1.00 88.38 89 PHE A N 1
ATOM 709 C CA . PHE A 1 89 ? 0.157 -1.157 -4.782 1.00 88.38 89 PHE A CA 1
ATOM 710 C C . PHE A 1 89 ? -0.540 -1.832 -3.594 1.00 88.38 89 PHE A C 1
ATOM 712 O O . PHE A 1 89 ? -1.586 -1.359 -3.144 1.00 88.38 89 PHE A O 1
ATOM 719 N N . ASP A 1 90 ? 0.027 -2.916 -3.070 1.00 87.50 90 ASP A N 1
ATOM 720 C CA . ASP A 1 90 ? -0.469 -3.557 -1.855 1.00 87.50 90 ASP A CA 1
ATOM 721 C C . ASP A 1 90 ? -0.084 -2.770 -0.596 1.00 87.50 90 ASP A C 1
ATOM 723 O O . ASP A 1 90 ? -0.875 -2.717 0.350 1.00 87.50 90 ASP A O 1
ATOM 727 N N . ILE A 1 91 ? 1.092 -2.127 -0.596 1.00 89.00 91 ILE A N 1
ATOM 728 C CA . ILE A 1 91 ? 1.643 -1.399 0.556 1.00 89.00 91 ILE A CA 1
ATOM 729 C C . ILE A 1 91 ? 1.244 0.079 0.568 1.00 89.00 91 ILE A C 1
ATOM 731 O O . ILE A 1 91 ? 0.965 0.631 1.634 1.00 89.00 91 ILE A O 1
ATOM 735 N N . PHE A 1 92 ? 1.237 0.729 -0.593 1.00 90.12 92 PHE A N 1
ATOM 736 C CA . PHE A 1 92 ? 1.109 2.176 -0.710 1.00 90.12 92 PHE A CA 1
ATOM 737 C C . PHE A 1 92 ? -0.236 2.591 -1.296 1.00 90.12 92 PHE A C 1
ATOM 739 O O . PHE A 1 92 ? -0.783 1.959 -2.201 1.00 90.12 92 PHE A O 1
ATOM 746 N N . GLU A 1 93 ? -0.750 3.702 -0.784 1.00 90.69 93 GLU A N 1
ATOM 747 C CA . GLU A 1 93 ? -1.860 4.427 -1.382 1.00 90.69 93 GLU A CA 1
ATOM 748 C C . GLU A 1 93 ? -1.306 5.653 -2.112 1.00 90.69 93 GLU A C 1
ATOM 750 O O . GLU A 1 93 ? -0.634 6.501 -1.519 1.00 90.69 93 GLU A O 1
ATOM 755 N N . PHE A 1 94 ? -1.573 5.724 -3.415 1.00 88.75 94 PHE A N 1
ATOM 756 C CA . PHE A 1 94 ? -1.094 6.786 -4.291 1.00 88.75 94 PHE A CA 1
ATOM 757 C C . PHE A 1 94 ? -2.248 7.720 -4.663 1.00 88.75 94 PHE A C 1
ATOM 759 O O . PHE A 1 94 ? -3.286 7.266 -5.135 1.00 88.75 94 PHE A O 1
ATOM 766 N N . GLU A 1 95 ? -2.048 9.030 -4.507 1.00 88.75 95 GLU A N 1
ATOM 767 C CA . GLU A 1 95 ? -2.991 10.061 -4.979 1.00 88.75 95 GLU A CA 1
ATOM 768 C C . GLU A 1 95 ? -3.105 10.142 -6.513 1.00 88.75 95 GLU A C 1
ATOM 770 O O . GLU A 1 95 ? -4.112 10.624 -7.029 1.00 88.75 95 GLU A O 1
ATOM 775 N N . VAL A 1 96 ? -2.089 9.698 -7.264 1.00 86.81 96 VAL A N 1
ATOM 776 C CA . VAL A 1 96 ? -2.145 9.678 -8.734 1.00 86.81 96 VAL A CA 1
ATOM 777 C C . VAL A 1 96 ? -2.844 8.431 -9.256 1.00 86.81 96 VAL A C 1
ATOM 779 O O . VAL A 1 96 ? -2.857 7.371 -8.631 1.00 86.81 96 VAL A O 1
ATOM 782 N N . SER A 1 97 ? -3.376 8.534 -10.476 1.00 88.31 97 SER A N 1
ATOM 783 C CA . SER A 1 97 ? -3.944 7.375 -11.156 1.00 88.31 97 SER A CA 1
ATOM 784 C C . SER A 1 97 ? -2.894 6.277 -11.360 1.00 88.31 97 SER A C 1
ATOM 786 O O . SER A 1 97 ? -1.714 6.552 -11.606 1.00 88.31 97 SER A O 1
ATOM 788 N N . ARG A 1 98 ? -3.340 5.016 -11.363 1.00 88.75 98 ARG A N 1
ATOM 789 C CA . ARG A 1 98 ? -2.478 3.872 -11.689 1.00 88.75 98 ARG A CA 1
ATOM 790 C C . ARG A 1 98 ? -1.765 4.063 -13.030 1.00 88.75 98 ARG A C 1
ATOM 792 O O . ARG A 1 98 ? -0.579 3.785 -13.117 1.00 88.75 98 ARG A O 1
ATOM 799 N N . GLY A 1 99 ? -2.453 4.575 -14.054 1.00 89.06 99 GLY A N 1
ATOM 800 C CA . GLY A 1 99 ? -1.849 4.827 -15.369 1.00 89.06 99 GLY A CA 1
ATOM 801 C C . GLY A 1 99 ? -0.698 5.835 -15.313 1.00 89.06 99 GLY A C 1
ATOM 802 O O . GLY A 1 99 ? 0.348 5.609 -15.914 1.00 89.06 99 GLY A O 1
ATOM 803 N N . THR A 1 100 ? -0.857 6.905 -14.530 1.00 87.81 100 THR A N 1
ATOM 804 C CA . THR A 1 100 ? 0.200 7.898 -14.291 1.00 87.81 100 THR A CA 1
ATOM 805 C C . THR A 1 100 ? 1.410 7.266 -13.609 1.00 87.81 100 THR A C 1
ATOM 807 O O . THR A 1 100 ? 2.534 7.480 -14.051 1.00 87.81 100 THR A O 1
ATOM 810 N N . PHE A 1 101 ? 1.190 6.450 -12.574 1.00 89.69 101 PHE A N 1
ATOM 811 C CA . PHE A 1 101 ? 2.276 5.757 -11.881 1.00 89.69 101 PHE A CA 1
ATOM 812 C C . PHE A 1 101 ? 3.031 4.805 -12.818 1.00 89.69 101 PHE A C 1
ATOM 814 O O . PHE A 1 101 ? 4.257 4.827 -12.864 1.00 89.69 101 PHE A O 1
ATOM 821 N N . LEU A 1 102 ? 2.303 4.009 -13.611 1.00 90.25 102 LEU A N 1
ATOM 822 C CA . LEU A 1 102 ? 2.898 3.052 -14.549 1.00 90.25 102 LEU A CA 1
ATOM 823 C C . LEU A 1 102 ? 3.746 3.731 -15.623 1.00 90.25 102 LEU A C 1
ATOM 825 O O . LEU A 1 102 ? 4.784 3.189 -15.989 1.00 90.25 102 LEU A O 1
ATOM 829 N N . ARG A 1 103 ? 3.340 4.918 -16.094 1.00 89.50 103 ARG A N 1
ATOM 830 C CA . ARG A 1 103 ? 4.134 5.689 -17.058 1.00 89.50 103 ARG A CA 1
ATOM 831 C C . ARG A 1 103 ? 5.527 5.990 -16.514 1.00 89.50 103 ARG A C 1
ATOM 833 O O . ARG A 1 103 ? 6.486 5.812 -17.243 1.00 89.50 103 ARG A O 1
ATOM 840 N N . TYR A 1 104 ? 5.631 6.401 -15.251 1.00 87.88 104 TYR A N 1
ATOM 841 C CA . TYR A 1 104 ? 6.925 6.671 -14.617 1.00 87.88 104 TYR A CA 1
ATOM 842 C C . TYR A 1 104 ? 7.675 5.398 -14.222 1.00 87.88 104 TYR A C 1
ATOM 844 O O . TYR A 1 104 ? 8.896 5.367 -14.293 1.00 87.88 104 TYR A O 1
ATOM 852 N N . TYR A 1 105 ? 6.957 4.346 -13.827 1.00 89.19 105 TYR A N 1
ATOM 853 C CA . TYR A 1 105 ? 7.557 3.070 -13.436 1.00 89.19 105 TYR A CA 1
ATOM 854 C C . TYR A 1 105 ? 8.255 2.355 -14.598 1.00 89.19 105 TYR A C 1
ATOM 856 O O . TYR A 1 105 ? 9.290 1.729 -14.406 1.00 89.19 105 TYR A O 1
ATOM 864 N N . TYR A 1 106 ? 7.697 2.444 -15.805 1.00 88.00 106 TYR A N 1
ATOM 865 C CA . TYR A 1 106 ? 8.290 1.859 -17.010 1.00 88.00 106 TYR A CA 1
ATOM 866 C C . TYR A 1 106 ? 9.084 2.869 -17.848 1.00 88.00 106 TYR A C 1
ATOM 868 O O . TYR A 1 106 ? 9.503 2.536 -18.953 1.00 88.00 106 TYR A O 1
ATOM 876 N N . MET A 1 107 ? 9.289 4.083 -17.334 1.00 86.00 107 MET A N 1
ATOM 877 C CA . MET A 1 107 ? 10.077 5.115 -17.999 1.00 86.00 107 MET A CA 1
ATOM 878 C C . MET A 1 107 ? 11.557 4.728 -17.992 1.00 86.00 107 MET A C 1
ATOM 880 O O . MET A 1 107 ? 12.107 4.376 -16.948 1.00 86.00 107 MET A O 1
ATOM 884 N N . SER A 1 108 ? 12.210 4.814 -19.146 1.00 77.19 108 SER A N 1
ATOM 885 C CA . SER A 1 108 ? 13.665 4.668 -19.257 1.00 77.19 108 SER A CA 1
ATOM 886 C C . SER A 1 108 ? 14.408 5.905 -18.723 1.00 77.19 108 SER A C 1
ATOM 888 O O . SER A 1 108 ? 13.845 7.001 -18.6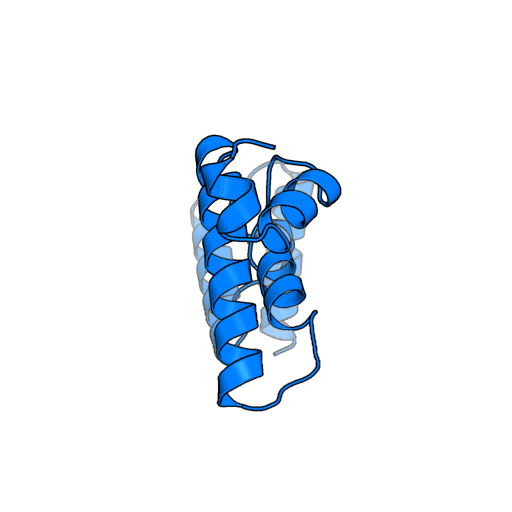53 1.00 7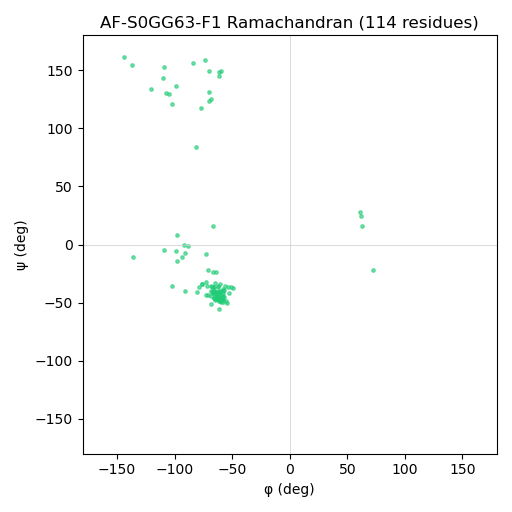7.19 108 SER A O 1
ATOM 890 N N . GLU A 1 109 ? 15.689 5.753 -18.358 1.00 73.88 109 GLU A N 1
ATOM 891 C CA . GLU A 1 109 ? 16.548 6.899 -17.993 1.00 73.88 109 GLU A CA 1
ATOM 892 C C . GLU A 1 109 ? 16.626 7.919 -19.143 1.00 73.88 109 GLU A C 1
ATOM 894 O O . GLU A 1 109 ? 16.503 9.121 -18.907 1.00 73.88 109 GLU A O 1
ATOM 899 N N . ASP A 1 110 ? 16.713 7.447 -20.393 1.00 72.75 110 ASP A N 1
ATOM 900 C CA . ASP A 1 110 ? 16.756 8.304 -21.584 1.00 72.75 110 ASP A CA 1
ATOM 901 C C . ASP A 1 110 ? 15.480 9.150 -21.737 1.00 72.75 110 ASP A C 1
ATOM 903 O O . ASP A 1 110 ? 15.537 10.326 -22.104 1.00 72.75 110 ASP A O 1
ATOM 907 N N . GLU A 1 111 ? 14.304 8.588 -21.449 1.00 74.25 111 GLU A N 1
ATOM 908 C CA . GLU A 1 111 ? 13.036 9.331 -21.490 1.00 74.25 111 GLU A CA 1
ATOM 909 C C . GLU A 1 111 ? 12.971 10.391 -20.386 1.00 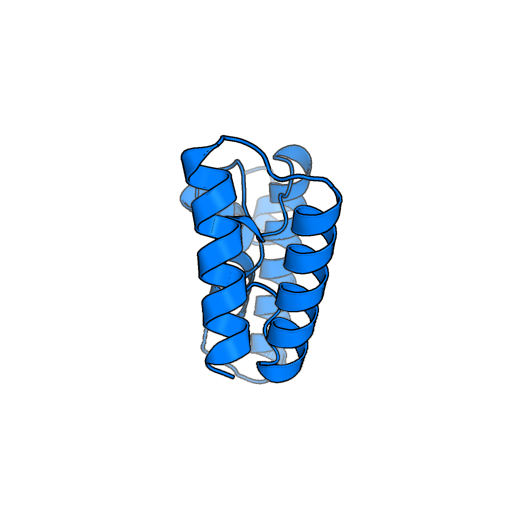74.25 111 GLU A C 1
ATOM 911 O O . GLU A 1 111 ? 12.466 11.497 -20.608 1.00 74.25 111 GLU A O 1
ATOM 916 N N . LYS A 1 112 ? 13.524 10.087 -19.207 1.00 68.62 112 LYS A N 1
ATOM 917 C CA . LYS A 1 112 ? 13.573 11.006 -18.065 1.00 68.62 112 LYS A CA 1
ATOM 918 C C . LYS A 1 112 ? 14.499 12.191 -18.323 1.00 68.62 112 LYS A C 1
ATOM 920 O O . LYS A 1 112 ? 14.104 13.321 -18.036 1.00 68.62 112 LYS A O 1
ATOM 925 N N . GLU A 1 113 ? 15.689 11.964 -18.880 1.00 64.81 113 GLU A N 1
ATOM 926 C CA . GLU A 1 113 ? 16.625 13.042 -19.238 1.00 64.81 113 GLU A CA 1
ATOM 927 C C . GLU A 1 113 ? 16.062 13.954 -20.337 1.00 64.81 113 GLU A C 1
ATOM 929 O O . GLU A 1 113 ? 16.282 15.166 -20.321 1.00 64.81 113 GLU A O 1
ATOM 934 N N . ASN A 1 114 ? 15.269 13.394 -21.253 1.00 65.56 114 ASN A N 1
ATOM 935 C CA . ASN A 1 114 ? 14.678 14.131 -22.368 1.00 65.56 114 ASN A CA 1
ATOM 936 C C . ASN A 1 114 ? 13.313 14.776 -22.059 1.00 65.56 114 ASN A C 1
ATOM 938 O O . ASN A 1 114 ? 12.751 15.447 -22.929 1.00 65.56 114 ASN A O 1
ATOM 942 N N . GLY A 1 115 ? 12.774 14.600 -20.847 1.00 54.19 115 GLY A N 1
ATOM 943 C CA . GLY A 1 115 ? 11.532 15.235 -20.391 1.00 54.19 115 GLY A CA 1
ATOM 944 C C . GLY A 1 115 ? 10.279 14.877 -21.205 1.00 54.19 115 GLY A C 1
ATOM 945 O O . GLY A 1 115 ? 9.367 15.703 -21.291 1.00 54.19 115 GLY A O 1
ATOM 946 N N . LYS A 1 116 ? 10.238 13.692 -21.829 1.00 47.75 116 LYS A N 1
ATOM 947 C CA . LYS A 1 116 ? 9.128 13.234 -22.687 1.00 47.75 116 LYS A CA 1
ATOM 948 C C . LYS A 1 116 ? 8.278 12.155 -22.026 1.00 47.75 116 LYS A C 1
ATOM 950 O O . LYS A 1 116 ? 8.857 11.231 -21.434 1.00 47.75 116 LYS A O 1
#

Organism: NCBI:txid1235789

Secondary structure (DSSP, 8-state):
-HHHHHHHHHHHHHHHHHSS--HHHHHHHHHHHHHHHHHHT-S-SSGGGSEEE-HHHHHHHHHHHHHHHHHHHHHH----TTHHHHHHHHHEEESS-HHHHHHHHT--HHHHHTT-

Nearest PDB structures (foldseek):
  5om0-assembly2_A-2  TM=4.031E-01  e=5.632E+00  Homo sapiens

Foldseek 3Di:
DVVLVVLLVVLVVVCVVVVHDDPVSVVVNVVSVVVVCVVVVHLDDDPVQAAEDEPVCLLVVLQVLLVVLVVCCVPVVDPPSPPSVVVCNRRHDYPDDPVVSVCSNPDDPVCVVVVD